Protein AF-A0A7R9DP76-F1 (afdb_monomer_lite)

Secondary structure (DSSP, 8-state):
---S-EEHHHHHHHHHHHTTSTT------HHHHHHHHHHTB-SS-TTEE-HHHHHHHHHT------

Organism: Timema poppense (NCBI:txid170557)

Radius of gyration: 12.83 Å; chains: 1; bounding box: 34×29×34 Å

pLDDT: mean 77.61, std 15.93, range [42.06, 93.0]

Foldseek 3Di:
DDPQKDFLVVVVVVLVVVCPDPPDRPPDDPVNSVVQLVVQADPVDNRMGRNNVVVVPVVVDDPDPD

Sequence (66 aa):
MNCGRITVSQFRRGLDRVGINAIDRLYLSEPEIDMVLQVYRDPNDSSRMCWKTFEDDIDQGIQGHM

Structure (mmCIF, N/CA/C/O backbone):
data_AF-A0A7R9DP76-F1
#
_entry.id   AF-A0A7R9DP76-F1
#
loop_
_atom_site.group_PDB
_atom_site.id
_atom_site.type_symbol
_atom_site.label_atom_id
_atom_site.label_alt_id
_atom_site.label_comp_id
_atom_site.label_asym_id
_atom_site.label_entity_id
_atom_site.label_seq_id
_atom_site.pdbx_PDB_ins_code
_atom_site.Cartn_x
_atom_site.Cartn_y
_atom_site.Cartn_z
_atom_site.occupancy
_atom_site.B_iso_or_equiv
_atom_site.auth_seq_id
_atom_site.auth_comp_id
_atom_site.auth_asym_id
_atom_site.auth_atom_id
_atom_site.pdbx_PDB_model_num
ATOM 1 N N . MET A 1 1 ? 2.748 -21.001 -8.649 1.00 44.22 1 MET A N 1
ATOM 2 C CA . MET A 1 1 ? 2.216 -20.021 -9.628 1.00 44.22 1 MET A CA 1
ATOM 3 C C . MET A 1 1 ? 1.629 -18.849 -8.851 1.00 44.22 1 MET A C 1
ATOM 5 O O . MET A 1 1 ? 1.043 -19.110 -7.811 1.00 44.22 1 MET A O 1
ATOM 9 N N . ASN A 1 2 ? 1.799 -17.618 -9.352 1.00 54.03 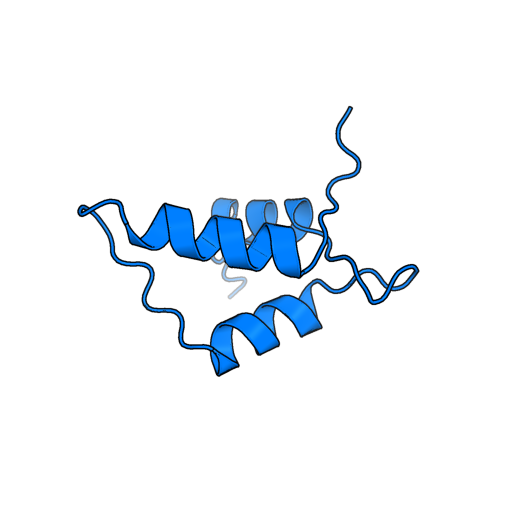2 ASN A N 1
ATOM 10 C CA . ASN A 1 2 ? 1.603 -16.293 -8.721 1.00 54.03 2 ASN A CA 1
ATOM 11 C C . ASN A 1 2 ? 2.898 -15.694 -8.149 1.00 54.03 2 ASN A C 1
ATOM 13 O O . ASN A 1 2 ? 3.314 -16.025 -7.048 1.00 54.03 2 ASN A O 1
ATOM 17 N N . CYS A 1 3 ? 3.525 -14.771 -8.887 1.00 63.66 3 CYS A N 1
ATOM 18 C CA . CYS A 1 3 ? 4.773 -14.088 -8.509 1.00 63.66 3 CYS A CA 1
ATOM 19 C C . CYS A 1 3 ? 4.637 -13.111 -7.321 1.00 63.66 3 CYS A C 1
ATOM 21 O O . CYS A 1 3 ? 5.510 -12.263 -7.152 1.00 63.66 3 CYS A O 1
ATOM 23 N N . GLY A 1 4 ? 3.547 -13.179 -6.546 1.00 83.25 4 GLY A N 1
ATOM 24 C CA . GLY A 1 4 ? 3.311 -12.353 -5.359 1.00 83.25 4 GLY A CA 1
ATOM 25 C C . GLY A 1 4 ? 3.248 -10.844 -5.598 1.00 83.25 4 GLY A C 1
ATOM 26 O O . GLY A 1 4 ? 3.366 -10.083 -4.645 1.00 83.25 4 GLY A O 1
ATOM 27 N N . ARG A 1 5 ? 3.087 -10.410 -6.855 1.00 88.62 5 ARG A N 1
ATOM 28 C CA . ARG A 1 5 ? 3.173 -9.008 -7.276 1.00 88.62 5 ARG A CA 1
ATOM 29 C C . ARG A 1 5 ? 1.958 -8.588 -8.085 1.00 88.62 5 ARG A C 1
ATOM 31 O O . ARG A 1 5 ? 1.513 -9.341 -8.951 1.00 88.62 5 ARG A O 1
ATOM 38 N N . ILE A 1 6 ? 1.490 -7.368 -7.855 1.00 92.19 6 ILE A N 1
ATOM 39 C CA . ILE A 1 6 ? 0.401 -6.727 -8.606 1.00 92.19 6 ILE A CA 1
ATOM 40 C C . ILE A 1 6 ? 0.738 -5.259 -8.861 1.00 92.19 6 ILE A C 1
ATOM 42 O O . ILE A 1 6 ? 1.602 -4.694 -8.188 1.00 92.19 6 ILE A O 1
ATOM 46 N N . THR A 1 7 ? 0.077 -4.630 -9.833 1.00 93.00 7 THR A N 1
ATOM 47 C CA . THR A 1 7 ? 0.248 -3.187 -10.048 1.00 93.00 7 THR A CA 1
ATOM 48 C C . THR A 1 7 ? -0.420 -2.383 -8.940 1.00 93.00 7 THR A C 1
ATOM 50 O O . THR A 1 7 ? -1.425 -2.809 -8.363 1.00 93.00 7 THR A O 1
ATOM 53 N N . VAL A 1 8 ? 0.078 -1.169 -8.704 1.00 89.50 8 VAL A N 1
ATOM 54 C CA . VAL A 1 8 ? -0.529 -0.218 -7.755 1.00 89.50 8 VAL A CA 1
ATOM 55 C C . VAL A 1 8 ? -2.028 -0.025 -8.028 1.00 89.50 8 VAL A C 1
ATOM 57 O O . VAL A 1 8 ? -2.853 -0.038 -7.116 1.00 89.50 8 VAL A O 1
ATOM 60 N N . SER A 1 9 ? -2.417 0.087 -9.300 1.00 90.38 9 SER A N 1
ATOM 61 C CA . SER A 1 9 ? -3.822 0.251 -9.688 1.00 90.38 9 SER A CA 1
ATOM 62 C C . SER A 1 9 ? -4.668 -1.001 -9.438 1.00 90.38 9 SER A C 1
ATOM 64 O O . SER A 1 9 ? -5.878 -0.889 -9.256 1.00 90.38 9 SER A O 1
ATOM 66 N N . GLN A 1 10 ? -4.088 -2.203 -9.495 1.00 91.19 10 GLN A N 1
ATOM 67 C CA . GLN A 1 10 ? -4.793 -3.438 -9.128 1.00 91.19 10 GLN A CA 1
ATOM 68 C C . GLN A 1 10 ? -5.001 -3.518 -7.616 1.00 91.19 10 GLN A C 1
ATOM 70 O O . GLN A 1 10 ? -6.111 -3.826 -7.193 1.00 91.19 10 GLN A O 1
ATOM 75 N N . PHE A 1 11 ? -3.986 -3.163 -6.826 1.00 88.94 11 PHE A N 1
ATOM 76 C CA . PHE A 1 11 ? -4.081 -3.099 -5.367 1.00 88.94 11 PHE A CA 1
ATOM 77 C C . PHE A 1 11 ? -5.160 -2.118 -4.899 1.00 88.94 11 PHE A C 1
ATOM 79 O O . PHE A 1 11 ? -6.076 -2.511 -4.182 1.00 88.94 11 PHE A O 1
ATOM 86 N N . ARG A 1 12 ? -5.125 -0.870 -5.391 1.00 87.00 12 ARG A N 1
ATOM 87 C CA . ARG A 1 12 ? -6.121 0.165 -5.056 1.00 87.00 12 ARG A CA 1
ATOM 88 C C . ARG A 1 12 ? -7.554 -0.272 -5.385 1.00 87.00 12 ARG A C 1
ATOM 90 O O . ARG A 1 12 ? -8.447 -0.111 -4.565 1.00 87.00 12 ARG A O 1
ATOM 97 N N . ARG A 1 13 ? -7.769 -0.891 -6.554 1.00 87.31 13 ARG A N 1
ATOM 98 C CA . ARG A 1 13 ? -9.077 -1.467 -6.933 1.00 87.31 13 ARG A CA 1
ATOM 99 C C . ARG A 1 13 ? -9.486 -2.652 -6.052 1.00 87.31 13 ARG A C 1
ATOM 101 O O . ARG A 1 13 ? -10.675 -2.882 -5.867 1.00 87.31 13 ARG A O 1
ATOM 108 N N . GLY A 1 14 ? -8.522 -3.423 -5.553 1.00 84.94 14 GLY A N 1
ATOM 109 C CA . GLY A 1 14 ? -8.757 -4.488 -4.581 1.00 84.94 14 GLY A CA 1
ATOM 110 C C . GLY A 1 14 ? -9.265 -3.931 -3.254 1.00 84.94 14 GLY A C 1
ATOM 111 O O . GLY A 1 14 ? -10.313 -4.369 -2.791 1.00 84.94 14 GLY A O 1
ATOM 112 N N . LEU A 1 15 ? -8.585 -2.920 -2.702 1.00 81.25 15 LEU A N 1
ATOM 113 C CA . LEU A 1 15 ? -8.997 -2.242 -1.466 1.00 81.25 15 LEU A CA 1
ATOM 114 C C . LEU A 1 15 ? -10.388 -1.606 -1.584 1.00 81.25 15 LEU A C 1
ATOM 116 O O . LEU A 1 15 ? -11.218 -1.794 -0.699 1.00 81.25 15 LEU A O 1
ATOM 120 N N . ASP A 1 16 ? -10.669 -0.935 -2.704 1.00 78.88 16 ASP A N 1
ATOM 121 C CA . ASP A 1 16 ? -11.990 -0.365 -3.000 1.00 78.88 16 ASP A CA 1
ATOM 122 C C . ASP A 1 16 ? -13.095 -1.438 -2.980 1.00 78.88 16 ASP A C 1
ATOM 124 O O . ASP A 1 16 ? -14.133 -1.263 -2.347 1.00 78.88 16 ASP A O 1
ATOM 128 N N . ARG A 1 17 ? -12.836 -2.610 -3.578 1.00 75.69 17 ARG A N 1
ATOM 129 C CA . ARG A 1 17 ? -13.776 -3.744 -3.558 1.00 75.69 17 ARG A CA 1
ATOM 130 C C . ARG A 1 17 ? -13.948 -4.372 -2.177 1.00 75.69 17 ARG A C 1
ATOM 132 O O . ARG A 1 17 ? -15.051 -4.817 -1.866 1.00 75.69 17 ARG A O 1
ATOM 139 N N . VAL A 1 18 ? -12.891 -4.432 -1.367 1.00 72.25 18 VAL A N 1
ATOM 140 C CA . VAL A 1 18 ? -12.957 -4.938 0.016 1.00 72.25 18 VAL A CA 1
ATOM 141 C C . VAL A 1 18 ? -13.784 -3.988 0.890 1.00 72.25 18 VAL A C 1
ATOM 143 O O . VAL A 1 18 ? -14.634 -4.450 1.649 1.00 72.25 18 VAL A O 1
ATOM 146 N N . GLY A 1 19 ? -13.628 -2.672 0.710 1.00 61.94 19 GLY A N 1
ATOM 147 C CA . GLY A 1 19 ? -14.363 -1.634 1.445 1.00 61.94 19 GLY A CA 1
ATOM 148 C C . GLY A 1 19 ? -15.881 -1.585 1.204 1.00 61.94 19 GLY A C 1
ATOM 149 O O . GLY A 1 19 ? -16.585 -0.865 1.913 1.00 61.94 19 GLY A O 1
ATOM 150 N N . ILE A 1 20 ? -16.408 -2.353 0.241 1.00 48.72 20 ILE A N 1
ATOM 151 C CA . ILE A 1 20 ? -17.846 -2.427 -0.075 1.00 48.72 20 ILE A CA 1
ATOM 152 C C . ILE A 1 20 ? -18.581 -3.472 0.788 1.00 48.72 20 ILE A C 1
ATOM 154 O O . ILE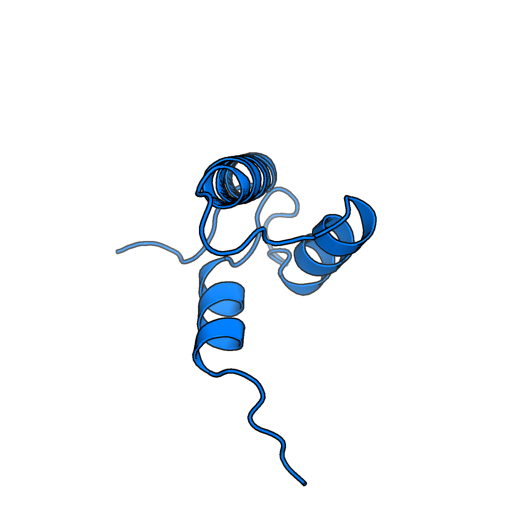 A 1 20 ? -19.806 -3.404 0.910 1.00 48.72 20 ILE A O 1
ATOM 158 N N . ASN A 1 21 ? -17.884 -4.421 1.426 1.00 45.41 21 ASN A N 1
ATOM 159 C CA . ASN A 1 21 ? -18.553 -5.469 2.200 1.00 45.41 21 ASN A CA 1
ATOM 160 C C . ASN A 1 21 ? -18.828 -5.005 3.642 1.00 45.41 21 ASN A C 1
ATOM 162 O O . ASN A 1 21 ? -17.919 -4.692 4.403 1.00 45.41 21 ASN A O 1
ATOM 166 N N . ALA A 1 22 ? -20.108 -4.941 4.006 1.00 46.62 22 ALA A N 1
ATOM 167 C CA . ALA A 1 22 ? -20.661 -4.204 5.147 1.00 46.62 22 ALA A CA 1
ATOM 168 C C . ALA A 1 22 ? -20.294 -4.719 6.560 1.00 46.62 22 ALA A C 1
ATOM 170 O O . ALA A 1 22 ? -20.923 -4.296 7.527 1.00 46.62 22 ALA A O 1
ATOM 171 N N . ILE A 1 23 ? -19.324 -5.627 6.694 1.00 54.06 23 ILE A N 1
ATOM 172 C CA . ILE A 1 23 ? -19.021 -6.308 7.964 1.00 54.06 23 ILE A CA 1
ATOM 173 C C . ILE A 1 23 ? -17.808 -5.686 8.673 1.00 54.06 23 ILE A C 1
ATOM 175 O O . ILE A 1 23 ? -17.846 -5.549 9.888 1.00 54.06 23 ILE A O 1
ATOM 179 N N . ASP A 1 24 ? -16.810 -5.198 7.933 1.00 52.31 24 ASP A N 1
ATOM 180 C CA . ASP A 1 24 ? -15.663 -4.474 8.490 1.00 52.31 24 ASP A CA 1
ATOM 181 C C . ASP A 1 24 ? -15.171 -3.463 7.453 1.00 52.31 24 ASP A C 1
ATOM 183 O O . ASP A 1 24 ? -14.533 -3.811 6.457 1.00 52.31 24 ASP A O 1
ATOM 187 N N . ARG A 1 25 ? -15.519 -2.186 7.634 1.00 59.81 25 ARG A N 1
ATOM 188 C CA . ARG A 1 25 ? -14.969 -1.130 6.780 1.00 59.81 25 ARG A CA 1
ATOM 189 C C . ARG A 1 25 ? -13.483 -1.016 7.087 1.00 59.81 25 ARG A C 1
ATOM 191 O O . ARG A 1 25 ? -13.102 -0.555 8.158 1.00 59.81 25 ARG A O 1
ATOM 198 N N . LEU A 1 26 ? -12.654 -1.401 6.125 1.00 63.50 26 LEU A N 1
ATOM 199 C CA . LEU A 1 26 ? -11.230 -1.108 6.145 1.00 63.50 26 LEU A CA 1
ATOM 200 C C . LEU A 1 26 ? -11.073 0.417 5.982 1.00 63.50 26 LEU A C 1
ATOM 202 O O . LEU A 1 26 ? -11.106 0.941 4.870 1.00 63.50 26 LEU A O 1
ATOM 206 N N . TYR A 1 27 ? -11.008 1.149 7.095 1.00 67.06 27 TYR A N 1
ATOM 207 C CA . TYR A 1 27 ? -10.837 2.603 7.098 1.00 67.06 27 TYR A CA 1
ATOM 208 C C . TYR A 1 27 ? -9.366 2.952 6.844 1.00 67.06 27 TYR A C 1
ATOM 210 O O . TYR A 1 27 ? -8.666 3.364 7.760 1.00 67.06 27 TYR A O 1
ATOM 218 N N . LEU A 1 28 ? -8.893 2.764 5.61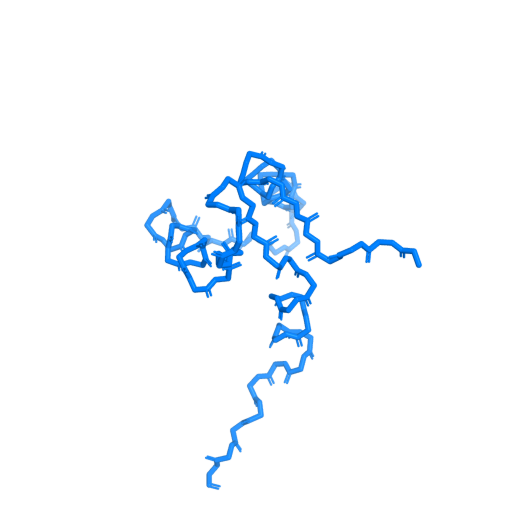0 1.00 73.75 28 LEU A N 1
ATOM 219 C CA . LEU A 1 28 ? -7.610 3.310 5.167 1.00 73.75 28 LEU A CA 1
ATOM 220 C C . LEU A 1 28 ? -7.852 4.583 4.356 1.00 73.75 28 LEU A C 1
ATOM 222 O O . LEU A 1 28 ? -8.537 4.569 3.331 1.00 73.75 28 LEU A O 1
ATOM 226 N N . SER A 1 29 ? -7.275 5.687 4.810 1.00 81.75 29 SER A N 1
ATOM 227 C CA . SER A 1 29 ? -7.188 6.937 4.061 1.00 81.75 29 SER A CA 1
ATOM 228 C C . SER A 1 29 ? -6.171 6.831 2.916 1.00 81.75 29 SER A C 1
ATOM 230 O O . SER A 1 29 ? -5.272 5.989 2.938 1.00 81.75 29 SER A O 1
ATOM 232 N N . GLU A 1 30 ? -6.277 7.695 1.900 1.00 82.19 30 GLU A N 1
ATOM 233 C CA . GLU A 1 30 ? -5.319 7.705 0.780 1.00 82.19 30 GLU A CA 1
ATOM 234 C C . GLU A 1 30 ? -3.844 7.807 1.224 1.00 82.19 30 GLU A C 1
ATOM 236 O O . GLU A 1 30 ? -3.030 7.053 0.686 1.00 82.19 30 GLU A O 1
ATOM 241 N N . PRO A 1 31 ? -3.475 8.632 2.229 1.00 85.00 31 PRO A N 1
ATOM 242 C CA . PRO A 1 31 ? -2.108 8.660 2.751 1.00 85.00 31 PRO A CA 1
ATOM 243 C C . PRO A 1 31 ? -1.645 7.328 3.356 1.00 85.00 31 PRO A C 1
ATOM 245 O O . PRO A 1 31 ? -0.488 6.946 3.187 1.00 85.00 31 PRO A O 1
ATOM 248 N N . GLU A 1 32 ? -2.530 6.600 4.042 1.00 84.75 32 GLU A N 1
ATOM 249 C CA . GLU A 1 32 ? -2.203 5.291 4.623 1.00 84.75 32 GLU A CA 1
ATOM 250 C C . GLU A 1 32 ? -2.002 4.240 3.525 1.00 84.75 32 GLU A C 1
ATOM 252 O O . GLU A 1 32 ? -1.064 3.445 3.583 1.00 84.75 32 GLU A O 1
ATOM 257 N N . ILE A 1 33 ? -2.822 4.286 2.471 1.00 86.81 33 ILE A N 1
ATOM 258 C CA . ILE A 1 33 ? -2.645 3.443 1.281 1.00 86.81 33 ILE A CA 1
ATOM 259 C C . ILE A 1 33 ? -1.295 3.737 0.617 1.00 86.81 33 ILE A C 1
ATOM 261 O O . ILE A 1 33 ? -0.574 2.806 0.254 1.00 86.81 33 ILE A O 1
ATOM 265 N N . ASP A 1 34 ? -0.923 5.009 0.477 1.00 88.94 34 ASP A N 1
ATOM 266 C CA . ASP A 1 34 ? 0.364 5.396 -0.105 1.00 88.94 34 ASP A CA 1
ATOM 267 C C . ASP A 1 34 ? 1.552 4.940 0.746 1.00 88.94 34 ASP A C 1
ATOM 269 O O . ASP A 1 34 ? 2.568 4.513 0.194 1.00 88.94 34 ASP A O 1
ATOM 273 N N . MET A 1 35 ? 1.419 4.944 2.073 1.00 89.31 35 MET A N 1
ATOM 274 C CA . MET A 1 35 ? 2.436 4.394 2.969 1.00 89.31 35 MET A CA 1
ATOM 275 C C . MET A 1 35 ? 2.628 2.888 2.745 1.00 89.31 35 MET A C 1
ATOM 277 O O . MET A 1 35 ? 3.760 2.435 2.572 1.00 89.31 35 MET A O 1
ATOM 281 N N . VAL A 1 36 ? 1.541 2.114 2.656 1.00 89.06 36 VAL A N 1
ATOM 282 C CA . VAL A 1 36 ? 1.608 0.672 2.351 1.00 89.06 36 VAL A CA 1
ATOM 283 C C . VAL A 1 36 ? 2.264 0.433 0.986 1.00 89.06 36 VAL A C 1
ATOM 285 O O . VAL A 1 36 ? 3.148 -0.413 0.848 1.00 89.06 36 VAL A O 1
ATOM 288 N N . LEU A 1 37 ? 1.896 1.218 -0.028 1.00 89.94 37 LEU A N 1
ATOM 289 C CA . LEU A 1 37 ? 2.490 1.123 -1.364 1.00 89.94 37 LEU A CA 1
ATOM 290 C C . LEU A 1 3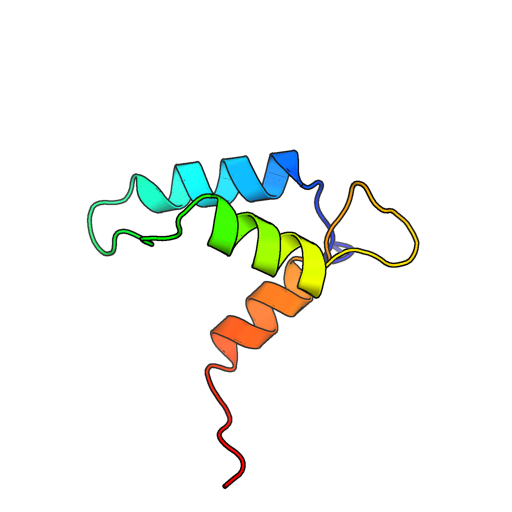7 ? 3.993 1.420 -1.373 1.00 89.94 37 LEU A C 1
ATOM 292 O O . LEU A 1 37 ? 4.719 0.813 -2.159 1.00 89.94 37 LEU A O 1
ATOM 296 N N . GLN A 1 38 ? 4.461 2.338 -0.526 1.00 91.31 38 GLN A N 1
ATOM 297 C CA . GLN A 1 38 ? 5.887 2.631 -0.383 1.00 91.31 38 GLN A CA 1
ATOM 298 C C . GLN A 1 38 ? 6.642 1.492 0.305 1.00 91.31 38 GLN A C 1
ATOM 300 O O . GLN A 1 38 ? 7.706 1.110 -0.178 1.00 91.31 38 GLN A O 1
ATOM 305 N N . VAL A 1 39 ? 6.089 0.932 1.386 1.00 91.69 39 VAL A N 1
ATOM 306 C CA . VAL A 1 39 ? 6.723 -0.152 2.158 1.00 91.69 39 VAL A CA 1
ATOM 307 C C . VAL A 1 39 ? 6.880 -1.419 1.318 1.00 91.69 39 VAL A C 1
ATOM 309 O O . VAL A 1 39 ? 7.943 -2.033 1.317 1.00 91.69 39 VAL A O 1
ATOM 312 N N . TYR A 1 40 ? 5.850 -1.785 0.554 1.00 91.81 40 TYR A N 1
ATOM 313 C CA . TYR A 1 40 ? 5.824 -3.040 -0.204 1.00 91.81 40 TYR A CA 1
ATOM 314 C C . TYR A 1 40 ? 6.150 -2.872 -1.694 1.00 91.81 40 TYR A C 1
ATOM 316 O O . TYR A 1 40 ? 5.843 -3.761 -2.495 1.00 91.81 40 TYR A O 1
ATOM 324 N N . ARG A 1 41 ? 6.747 -1.747 -2.105 1.00 92.44 41 ARG A N 1
ATOM 325 C CA . ARG A 1 41 ? 7.112 -1.493 -3.508 1.00 92.44 41 ARG A CA 1
ATOM 326 C C . ARG A 1 41 ? 8.123 -2.524 -4.010 1.00 92.44 41 ARG A C 1
ATOM 328 O O . ARG A 1 41 ? 9.073 -2.859 -3.307 1.00 92.44 41 ARG A O 1
ATOM 335 N N . ASP A 1 42 ? 7.957 -3.004 -5.243 1.00 88.88 42 ASP A N 1
ATOM 336 C CA . ASP A 1 42 ? 8.956 -3.893 -5.842 1.00 88.88 42 ASP A CA 1
ATOM 337 C C . ASP A 1 42 ? 10.234 -3.089 -6.168 1.00 88.88 42 ASP A C 1
ATOM 339 O O . ASP A 1 42 ? 10.157 -2.106 -6.913 1.00 88.88 42 ASP A O 1
ATOM 343 N N . PRO A 1 43 ? 11.417 -3.487 -5.657 1.00 87.12 43 PRO A N 1
ATOM 344 C CA . PRO A 1 43 ? 12.674 -2.793 -5.942 1.00 87.12 43 PRO A CA 1
ATOM 345 C C . PRO A 1 43 ? 13.084 -2.857 -7.421 1.00 87.12 43 PRO A C 1
ATOM 347 O O . PRO A 1 43 ? 13.885 -2.039 -7.867 1.00 87.12 43 PRO A O 1
ATOM 350 N N . ASN A 1 44 ? 12.540 -3.806 -8.189 1.00 88.62 44 ASN A N 1
ATOM 351 C CA . ASN A 1 44 ? 12.839 -3.988 -9.611 1.00 88.62 44 ASN A CA 1
ATOM 352 C C . ASN A 1 44 ? 11.807 -3.318 -10.528 1.00 88.62 44 ASN A C 1
ATOM 354 O O . ASN A 1 44 ? 12.111 -3.044 -11.687 1.00 88.62 44 ASN A O 1
ATOM 358 N N . ASP A 1 45 ? 10.585 -3.075 -10.043 1.00 87.19 45 ASP A N 1
ATOM 359 C CA . ASP A 1 45 ? 9.508 -2.460 -10.822 1.00 87.19 45 ASP A CA 1
ATOM 360 C C . ASP A 1 45 ? 8.675 -1.525 -9.949 1.00 87.19 45 ASP A C 1
ATOM 362 O O . ASP A 1 45 ? 7.768 -1.916 -9.218 1.00 87.19 45 ASP A O 1
ATOM 366 N N . SER A 1 46 ? 8.938 -0.236 -10.117 1.00 86.88 46 SER A N 1
ATOM 367 C CA . SER A 1 46 ? 8.305 0.809 -9.332 1.00 86.88 46 SER A CA 1
ATOM 368 C C . SER A 1 46 ? 6.780 0.922 -9.553 1.00 86.88 46 SER A C 1
ATOM 370 O O . SER A 1 46 ? 6.113 1.595 -8.768 1.00 86.88 46 SER A O 1
ATOM 372 N N . SER A 1 47 ? 6.219 0.291 -10.592 1.00 90.19 47 SER A N 1
ATOM 373 C CA . SER A 1 47 ? 4.773 0.243 -10.862 1.00 90.19 47 SER A CA 1
ATOM 374 C C . SER A 1 47 ? 4.053 -0.907 -10.144 1.00 90.19 47 SER A C 1
ATOM 376 O O . SER A 1 47 ? 2.819 -1.013 -10.205 1.00 90.19 47 SER A O 1
ATOM 378 N N . ARG A 1 48 ? 4.814 -1.771 -9.461 1.00 91.06 48 ARG A N 1
ATOM 379 C CA . ARG A 1 48 ? 4.336 -2.977 -8.788 1.00 91.06 48 ARG A CA 1
ATOM 380 C C . ARG A 1 48 ? 4.651 -2.958 -7.300 1.00 91.06 48 ARG A C 1
ATOM 382 O O . ARG A 1 48 ? 5.564 -2.283 -6.833 1.00 91.06 48 ARG A O 1
ATOM 389 N N . MET A 1 49 ? 3.887 -3.757 -6.571 1.00 92.06 49 MET A N 1
ATOM 390 C CA . MET A 1 49 ? 4.113 -4.038 -5.160 1.00 92.06 49 MET A CA 1
ATOM 391 C C . MET A 1 49 ? 4.057 -5.539 -4.887 1.00 92.06 49 MET A C 1
ATOM 393 O O . MET A 1 49 ? 3.349 -6.277 -5.583 1.00 92.06 49 MET A O 1
ATOM 397 N N . CYS A 1 50 ? 4.757 -5.972 -3.846 1.00 92.12 50 CYS A N 1
ATOM 398 C CA . CYS A 1 50 ? 4.790 -7.339 -3.341 1.00 92.12 50 CYS A CA 1
ATOM 399 C C . CYS A 1 50 ? 3.570 -7.625 -2.442 1.00 92.12 50 CYS A C 1
ATOM 401 O O . CYS A 1 50 ? 3.699 -7.729 -1.226 1.00 92.12 50 CYS A O 1
ATOM 403 N N . TRP A 1 51 ? 2.375 -7.762 -3.036 1.00 89.50 51 TRP A N 1
ATOM 404 C CA . TRP A 1 51 ? 1.126 -8.044 -2.301 1.00 89.50 51 TRP A CA 1
ATOM 40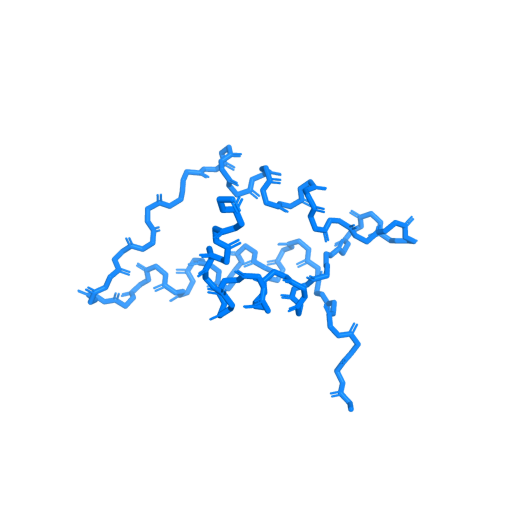5 C C . TRP A 1 51 ? 1.205 -9.287 -1.412 1.00 89.50 51 TRP A C 1
ATOM 407 O O . TRP A 1 51 ? 0.604 -9.294 -0.347 1.00 89.50 51 TRP A O 1
ATOM 417 N N . LYS A 1 52 ? 1.936 -10.333 -1.820 1.00 88.56 52 LYS A N 1
ATOM 418 C CA . LYS A 1 52 ? 2.038 -11.539 -0.986 1.00 88.56 52 LYS A CA 1
ATOM 419 C C . LYS A 1 52 ? 2.749 -11.277 0.339 1.00 88.56 52 LYS A C 1
ATOM 421 O O . LYS A 1 52 ? 2.278 -11.761 1.348 1.00 88.56 52 LYS A O 1
ATOM 426 N N . THR A 1 53 ? 3.791 -10.449 0.345 1.00 88.69 53 THR A N 1
ATOM 427 C CA . THR A 1 53 ? 4.461 -10.035 1.586 1.00 88.69 53 THR A CA 1
ATOM 428 C C . THR A 1 53 ? 3.527 -9.214 2.474 1.00 88.69 53 THR A C 1
ATOM 430 O O . THR A 1 53 ? 3.478 -9.436 3.670 1.00 88.69 53 THR A O 1
ATOM 433 N N . PHE A 1 54 ? 2.739 -8.311 1.885 1.00 87.38 54 PHE A N 1
ATOM 434 C CA . PHE A 1 54 ? 1.716 -7.562 2.620 1.00 87.38 54 PHE A CA 1
ATOM 435 C C . PHE A 1 54 ? 0.650 -8.478 3.243 1.00 87.38 54 PHE A C 1
ATOM 437 O O . PHE A 1 54 ? 0.289 -8.305 4.401 1.00 87.38 54 PHE A O 1
ATOM 444 N N . GLU A 1 55 ? 0.145 -9.449 2.480 1.00 87.00 55 GLU A N 1
ATOM 445 C CA . GLU A 1 55 ? -0.827 -10.435 2.963 1.00 87.00 55 GLU A CA 1
ATOM 446 C C . GLU A 1 55 ? -0.232 -11.301 4.079 1.00 87.00 55 GLU A C 1
ATOM 448 O O . GLU A 1 55 ? -0.871 -11.461 5.114 1.00 87.00 55 GLU A O 1
ATOM 453 N N . ASP A 1 56 ? 0.998 -11.790 3.893 1.00 87.50 56 ASP A N 1
ATOM 454 C CA . ASP A 1 56 ? 1.721 -12.581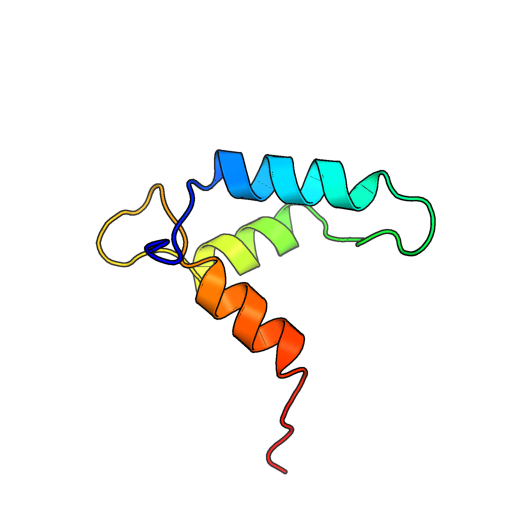 4.889 1.00 87.50 56 ASP A CA 1
ATOM 455 C C . ASP A 1 56 ? 1.934 -11.782 6.189 1.00 87.50 56 ASP A C 1
ATOM 457 O O . ASP A 1 56 ? 1.730 -12.331 7.266 1.00 87.50 56 ASP A O 1
ATOM 461 N N . ASP A 1 57 ? 2.288 -10.493 6.115 1.00 85.06 57 ASP A N 1
ATOM 462 C CA . ASP A 1 57 ? 2.485 -9.629 7.292 1.00 85.06 57 ASP A CA 1
ATOM 463 C C . ASP A 1 57 ? 1.172 -9.340 8.045 1.00 85.06 57 ASP A C 1
ATOM 465 O O . ASP A 1 57 ? 1.174 -9.185 9.269 1.00 85.06 57 ASP A O 1
ATOM 469 N N . ILE A 1 58 ? 0.041 -9.272 7.331 1.00 82.19 58 ILE A N 1
ATOM 470 C CA . ILE A 1 58 ? -1.290 -9.125 7.939 1.00 82.19 58 ILE A CA 1
ATOM 471 C C . ILE A 1 58 ? -1.744 -10.432 8.590 1.00 82.19 58 ILE A C 1
ATOM 473 O O . ILE A 1 58 ? -2.238 -10.404 9.716 1.00 82.19 58 ILE A O 1
ATOM 477 N N . ASP A 1 59 ? -1.589 -11.561 7.896 1.00 82.69 59 ASP A N 1
ATOM 478 C CA . ASP A 1 59 ? -2.006 -12.887 8.372 1.00 82.69 59 ASP A CA 1
ATOM 479 C C . ASP A 1 59 ? -1.164 -13.348 9.570 1.00 82.69 59 ASP A C 1
ATOM 481 O O . ASP A 1 59 ? -1.692 -13.880 10.546 1.00 82.69 59 ASP A O 1
ATOM 485 N N . GLN A 1 60 ? 0.136 -13.031 9.561 1.00 76.25 60 GLN A N 1
ATOM 486 C CA . GLN A 1 60 ? 1.042 -13.234 10.698 1.00 76.25 60 GLN A CA 1
ATOM 487 C C . GLN A 1 60 ? 0.853 -12.206 11.826 1.00 76.25 60 GLN A C 1
ATOM 489 O O . GLN A 1 60 ? 1.610 -12.241 12.795 1.00 76.25 60 GLN A O 1
ATOM 494 N N . GLY A 1 61 ? -0.130 -11.305 11.687 1.00 57.66 61 GLY A N 1
ATOM 495 C CA . GLY A 1 61 ? -0.563 -10.262 12.612 1.00 57.66 61 GLY A CA 1
ATOM 496 C C . GLY A 1 61 ? 0.311 -10.057 13.841 1.00 57.66 61 GLY A C 1
ATOM 497 O O . GLY A 1 61 ? 0.129 -10.747 14.834 1.00 57.66 61 GLY A O 1
ATOM 498 N N . ILE A 1 62 ? 1.187 -9.047 13.824 1.00 56.56 62 ILE A N 1
ATOM 499 C CA . ILE A 1 62 ? 1.812 -8.533 15.051 1.00 56.56 62 ILE A CA 1
ATOM 500 C C . ILE A 1 62 ? 2.451 -9.673 15.874 1.00 56.56 62 ILE A C 1
ATOM 502 O O . ILE A 1 62 ? 2.059 -9.931 17.014 1.00 56.56 62 ILE A O 1
ATOM 506 N N . GLN A 1 63 ? 3.479 -10.343 15.350 1.00 46.09 63 GLN A N 1
ATOM 507 C CA . GLN A 1 63 ? 4.394 -11.067 16.231 1.00 46.09 63 GLN A CA 1
ATOM 508 C C . GLN A 1 63 ? 5.213 -10.018 16.994 1.00 46.09 63 GLN A C 1
ATOM 510 O O . GLN A 1 63 ? 6.324 -9.649 16.614 1.00 46.09 63 GLN A O 1
ATOM 515 N N . GLY A 1 64 ? 4.614 -9.482 18.058 1.00 51.19 64 GLY A N 1
ATOM 516 C CA . GLY A 1 64 ? 5.308 -8.709 19.067 1.00 51.19 64 GLY A CA 1
ATOM 517 C C . GLY A 1 64 ? 6.423 -9.566 19.646 1.00 51.19 64 GLY A C 1
ATOM 518 O O . GLY A 1 64 ? 6.196 -10.363 20.552 1.00 51.19 64 GLY A O 1
ATOM 519 N N . HIS A 1 65 ? 7.636 -9.387 19.135 1.00 45.22 65 HIS A N 1
ATOM 520 C CA . HIS A 1 65 ? 8.816 -9.610 19.947 1.00 45.22 65 HIS A CA 1
ATOM 521 C C . HIS A 1 65 ? 8.908 -8.437 20.924 1.00 45.22 65 HIS A C 1
ATOM 523 O O . HIS A 1 65 ? 9.443 -7.374 20.611 1.00 45.22 65 HIS A O 1
ATOM 529 N N . MET A 1 66 ? 8.280 -8.644 22.085 1.00 42.06 66 MET A N 1
ATOM 530 C CA . MET A 1 66 ? 8.842 -8.182 23.353 1.00 42.06 66 MET A CA 1
ATOM 531 C C . MET A 1 66 ? 10.274 -8.709 23.495 1.00 42.06 66 MET A C 1
ATOM 533 O O . MET A 1 66 ? 10.525 -9.855 23.043 1.00 42.06 66 MET A O 1
#